Protein AF-A0A0B4DPW5-F1 (afdb_monomer_lite)

Radius of gyration: 30.22 Å; chains: 1; bounding box: 61×26×87 Å

InterPro domains:
  IPR029032 AhpD-like [G3DSA:1.20.1290.10] (1-66)
  IPR029032 AhpD-like [SSF69118] (3-55)

Secondary structure (DSSP, 8-state):
---TT---HHHHHHHHHHHHHHHHTT-HHHHHHHHHHHHHTT--HHHHHHHHT-SSHHHHHHHHSTTHHHHHHHHHHHHHHHSPPSPSS--SSB-HHHHHHHHT--HHHHHHHHHTTSSEEEEE--TTS--EEEEE--

Organism: Pseudarthrobacter phenanthrenivorans (NCBI:txid361575)

Foldseek 3Di:
DPDPDPDQQLRVLLVVLLVVCVVCPPVLVSSQVSVVSNVVSPDQLQSSCVSNVHPGSVRSCCRRNPCVVVVVVVVVVVVVVVPPDDPPDDPPAAQLPVVCVVVVHDSVVSVVCVVVVVWDWDWDQDPVRDIGIGTDDD

Structure (mmCIF, N/CA/C/O backbone):
data_AF-A0A0B4DPW5-F1
#
_entry.id   AF-A0A0B4DPW5-F1
#
loop_
_atom_site.group_PDB
_atom_site.id
_atom_site.type_symbol
_atom_site.label_atom_id
_atom_site.label_alt_id
_atom_site.label_comp_id
_atom_site.label_asym_id
_atom_site.label_entity_id
_atom_site.label_seq_id
_atom_site.pdbx_PDB_ins_code
_atom_site.Cartn_x
_atom_site.Cartn_y
_atom_site.Cartn_z
_atom_site.occupancy
_atom_site.B_iso_or_equiv
_atom_site.auth_seq_id
_atom_site.auth_comp_id
_atom_site.auth_asym_id
_atom_site.auth_atom_id
_atom_site.pdbx_PDB_model_num
ATOM 1 N N . MET A 1 1 ? 31.797 1.709 -43.028 1.00 41.97 1 MET A N 1
ATOM 2 C CA . MET A 1 1 ? 30.657 0.782 -42.889 1.00 41.97 1 MET A CA 1
ATOM 3 C C . MET A 1 1 ? 30.100 0.984 -41.497 1.00 41.97 1 MET A C 1
ATOM 5 O O . MET A 1 1 ? 30.652 0.447 -40.549 1.00 41.97 1 MET A O 1
ATOM 9 N N . GLU A 1 2 ? 29.102 1.850 -41.363 1.00 48.00 2 GLU A N 1
ATOM 10 C CA . GLU A 1 2 ? 28.310 1.937 -40.134 1.00 48.00 2 GLU A CA 1
ATOM 11 C C . GLU A 1 2 ? 27.368 0.728 -40.137 1.00 48.00 2 GLU A C 1
ATOM 13 O O . GLU A 1 2 ? 26.656 0.528 -41.119 1.00 48.00 2 GLU A O 1
ATOM 18 N N . SER A 1 3 ? 27.429 -0.133 -39.117 1.00 50.91 3 SER A N 1
ATOM 19 C CA . SER A 1 3 ? 26.491 -1.258 -38.992 1.00 50.91 3 SER A CA 1
ATOM 20 C C . SER A 1 3 ? 25.072 -0.706 -38.820 1.00 50.91 3 SER A C 1
ATOM 22 O O . SER A 1 3 ? 24.822 -0.059 -37.803 1.00 50.91 3 SER A O 1
ATOM 24 N N . PRO A 1 4 ? 24.137 -0.968 -39.749 1.00 51.16 4 PRO A N 1
ATOM 25 C CA . PRO A 1 4 ? 22.814 -0.341 -39.742 1.00 51.16 4 PRO A CA 1
ATOM 26 C C . PRO A 1 4 ? 21.823 -0.926 -38.715 1.00 51.16 4 PRO A C 1
ATOM 28 O O . PRO A 1 4 ? 20.683 -0.483 -38.678 1.00 51.16 4 PRO A O 1
ATOM 31 N N . ASP A 1 5 ? 22.231 -1.874 -37.862 1.00 56.38 5 ASP A N 1
ATOM 32 C CA . ASP A 1 5 ? 21.295 -2.715 -37.088 1.00 56.38 5 ASP A CA 1
ATOM 33 C C . ASP A 1 5 ? 21.508 -2.737 -35.563 1.00 56.38 5 ASP A C 1
ATOM 35 O O . ASP A 1 5 ? 20.916 -3.549 -34.845 1.00 56.38 5 ASP A O 1
ATOM 39 N N . ALA A 1 6 ? 22.340 -1.854 -35.011 1.00 70.25 6 ALA A N 1
ATOM 40 C CA . ALA A 1 6 ? 22.456 -1.761 -33.559 1.00 70.25 6 ALA A CA 1
ATOM 41 C C . ALA A 1 6 ? 21.288 -0.937 -32.997 1.00 70.25 6 ALA A C 1
ATOM 43 O O . ALA A 1 6 ? 21.386 0.282 -32.878 1.00 70.25 6 ALA A O 1
ATOM 44 N N . LEU A 1 7 ? 20.179 -1.607 -32.655 1.00 78.19 7 LEU A N 1
ATOM 45 C CA . LEU A 1 7 ? 19.124 -1.010 -31.829 1.00 78.19 7 LEU A CA 1
ATOM 46 C C . LEU A 1 7 ? 19.754 -0.327 -30.613 1.00 78.19 7 LEU A C 1
ATOM 48 O O . LEU A 1 7 ? 20.635 -0.904 -29.964 1.00 78.19 7 LEU A O 1
ATOM 52 N N . ASP A 1 8 ? 19.285 0.876 -30.294 1.00 89.38 8 ASP A N 1
ATOM 53 C CA . ASP A 1 8 ? 19.752 1.570 -29.106 1.00 89.38 8 ASP A CA 1
ATOM 54 C C . ASP A 1 8 ? 19.419 0.747 -27.839 1.00 89.38 8 ASP A C 1
ATOM 56 O O . ASP A 1 8 ? 18.448 -0.028 -27.825 1.00 89.38 8 ASP A O 1
ATOM 60 N N . PRO A 1 9 ? 20.223 0.876 -26.767 1.00 88.12 9 PRO A N 1
ATOM 61 C CA . PRO A 1 9 ? 20.070 0.054 -25.567 1.00 88.12 9 PRO A CA 1
ATOM 62 C C . PRO A 1 9 ? 18.671 0.115 -24.941 1.00 88.12 9 PRO A C 1
ATOM 64 O O . PRO A 1 9 ? 18.190 -0.895 -24.424 1.00 88.12 9 PRO A O 1
ATOM 67 N N . LEU A 1 10 ? 18.000 1.268 -25.020 1.00 90.25 10 LEU A N 1
ATOM 68 C CA . LEU A 1 10 ? 16.655 1.458 -24.486 1.00 90.25 10 LEU A CA 1
ATOM 69 C C . LEU A 1 10 ? 15.624 0.676 -25.301 1.00 90.25 10 LEU A C 1
ATOM 71 O O . LEU A 1 10 ? 14.827 -0.074 -24.734 1.00 90.25 10 LEU A O 1
ATOM 75 N N . THR A 1 11 ? 15.657 0.811 -26.625 1.00 90.56 11 THR A N 1
ATOM 76 C CA . THR A 1 11 ? 14.751 0.078 -27.515 1.00 90.56 11 THR A CA 1
ATOM 77 C C . THR A 1 11 ? 14.922 -1.429 -27.357 1.00 90.56 11 THR A C 1
ATOM 79 O O . THR A 1 11 ? 13.927 -2.149 -27.239 1.00 90.56 11 THR A O 1
ATOM 82 N N . ARG A 1 12 ? 16.166 -1.920 -27.262 1.00 92.50 12 ARG A N 1
ATOM 83 C CA . ARG A 1 12 ? 16.430 -3.341 -26.988 1.00 92.50 12 ARG A CA 1
ATOM 84 C C . ARG A 1 12 ? 15.809 -3.783 -25.660 1.00 92.50 12 ARG A C 1
ATOM 86 O O . ARG A 1 12 ? 15.085 -4.776 -25.639 1.00 92.50 12 ARG A O 1
ATOM 93 N N . ALA A 1 13 ? 16.039 -3.040 -24.579 1.00 91.62 13 ALA A N 1
ATOM 94 C CA . ALA A 1 13 ? 15.530 -3.399 -23.257 1.00 91.62 13 ALA A CA 1
ATOM 95 C C . ALA A 1 13 ? 13.989 -3.393 -23.187 1.00 91.62 13 ALA A C 1
ATOM 97 O O . ALA A 1 13 ? 13.393 -4.265 -22.557 1.00 91.62 13 ALA A O 1
ATOM 98 N N . LEU A 1 14 ? 13.322 -2.460 -23.878 1.00 92.88 14 LEU A N 1
ATOM 99 C CA . LEU A 1 14 ? 11.856 -2.424 -23.958 1.00 92.88 14 LEU A CA 1
ATOM 100 C C . LEU A 1 14 ? 11.279 -3.590 -24.773 1.00 92.88 14 LEU A C 1
ATOM 102 O O . LEU A 1 14 ? 10.239 -4.134 -24.399 1.00 92.88 14 LEU A O 1
ATOM 106 N N . ILE A 1 15 ? 11.944 -3.999 -25.859 1.00 93.25 15 ILE A N 1
ATOM 107 C CA . ILE A 1 15 ? 11.551 -5.187 -26.635 1.00 93.25 15 ILE A CA 1
ATOM 108 C C . ILE A 1 15 ? 11.698 -6.444 -25.780 1.00 93.25 15 ILE A C 1
ATOM 110 O O . ILE A 1 15 ? 10.785 -7.269 -25.738 1.00 93.25 15 ILE A O 1
ATOM 114 N N . GLU A 1 16 ? 12.815 -6.583 -25.069 1.00 93.06 16 GLU A N 1
ATOM 115 C CA . GLU A 1 16 ? 13.027 -7.710 -24.164 1.00 93.06 16 GLU A CA 1
ATOM 116 C C . GLU A 1 16 ? 11.952 -7.751 -23.077 1.00 93.06 16 GLU A C 1
ATOM 118 O O . GLU A 1 16 ? 11.299 -8.783 -22.911 1.00 93.06 16 GLU A O 1
ATOM 123 N N . LEU A 1 17 ? 11.683 -6.624 -22.409 1.00 92.88 17 LEU A N 1
ATOM 124 C CA . LEU A 1 17 ? 10.606 -6.525 -21.427 1.00 92.88 17 LEU A CA 1
ATOM 125 C C . LEU A 1 17 ? 9.255 -6.923 -22.034 1.00 92.88 17 LEU A C 1
ATOM 127 O O . LEU A 1 17 ? 8.518 -7.691 -21.420 1.00 92.88 17 LEU A O 1
ATOM 131 N N . ARG A 1 18 ? 8.945 -6.479 -23.258 1.00 93.06 18 ARG A N 1
ATOM 132 C CA . ARG A 1 18 ? 7.697 -6.834 -23.947 1.00 93.06 18 ARG A CA 1
ATOM 133 C C . ARG A 1 18 ? 7.574 -8.334 -24.173 1.00 93.06 18 ARG A C 1
ATOM 135 O O . ARG A 1 18 ? 6.528 -8.907 -23.879 1.00 93.06 18 ARG A O 1
ATOM 142 N N . VAL A 1 19 ? 8.618 -8.970 -24.697 1.00 93.25 19 VAL A N 1
ATOM 143 C CA . VAL A 1 19 ? 8.626 -10.419 -24.944 1.00 93.25 19 VAL A CA 1
ATOM 144 C C . VAL A 1 19 ? 8.431 -11.174 -23.631 1.00 93.25 19 VAL A C 1
ATOM 146 O O . VAL A 1 19 ? 7.643 -12.116 -23.564 1.00 93.25 19 VAL A O 1
ATOM 149 N N . ARG A 1 20 ? 9.101 -10.738 -22.561 1.00 92.38 20 ARG A N 1
ATOM 150 C CA . ARG A 1 20 ? 8.980 -11.370 -21.244 1.00 92.38 20 ARG A CA 1
ATOM 151 C C . ARG A 1 20 ? 7.617 -11.144 -20.603 1.00 92.38 20 ARG A C 1
ATOM 153 O O . ARG A 1 20 ? 7.087 -12.096 -20.044 1.00 92.38 20 ARG A O 1
ATOM 160 N N . ALA A 1 21 ? 7.023 -9.962 -20.745 1.00 88.94 21 ALA A N 1
ATOM 161 C CA . ALA A 1 21 ? 5.665 -9.678 -20.284 1.00 88.94 21 ALA A CA 1
ATOM 162 C C . ALA A 1 21 ? 4.634 -10.602 -20.952 1.00 88.94 21 ALA A C 1
ATOM 164 O O . ALA A 1 21 ? 3.714 -11.075 -20.294 1.00 88.94 21 ALA A O 1
ATOM 165 N N . VAL A 1 22 ? 4.827 -10.945 -22.231 1.00 89.38 22 VAL A N 1
ATOM 166 C CA . VAL A 1 22 ? 3.974 -11.925 -22.929 1.00 89.38 22 VAL A CA 1
ATOM 167 C C . VAL A 1 22 ? 4.174 -13.348 -22.392 1.00 89.38 22 VAL A C 1
ATOM 169 O O . VAL A 1 22 ? 3.202 -14.083 -22.248 1.00 89.38 22 VAL A O 1
ATOM 172 N N . ILE A 1 23 ? 5.413 -13.746 -22.086 1.00 89.12 23 ILE A N 1
ATOM 173 C CA . ILE A 1 23 ? 5.732 -15.104 -21.608 1.00 89.12 23 ILE A CA 1
ATOM 174 C C . ILE A 1 23 ? 5.290 -15.317 -20.153 1.00 89.12 23 ILE A C 1
ATOM 176 O O . ILE A 1 23 ? 4.734 -16.361 -19.823 1.00 89.12 23 ILE A O 1
ATOM 180 N N . PHE A 1 24 ? 5.574 -14.353 -19.278 1.00 85.81 24 PHE A N 1
ATOM 181 C CA . PHE A 1 24 ? 5.391 -14.481 -17.831 1.00 85.81 24 PHE A CA 1
ATOM 182 C C . PHE A 1 24 ? 4.080 -13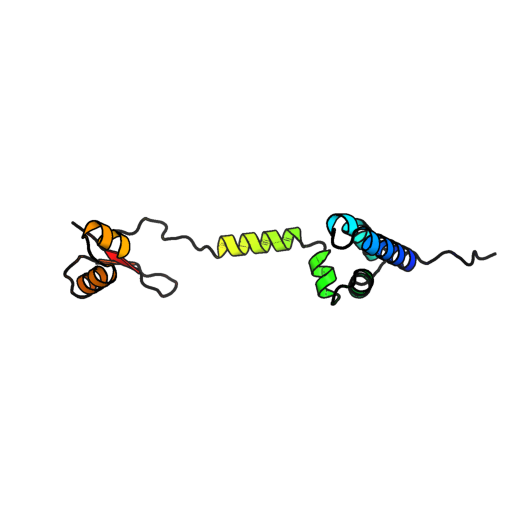.865 -17.323 1.00 85.81 24 PHE A C 1
ATOM 184 O O . PHE A 1 24 ? 3.698 -14.116 -16.178 1.00 85.81 24 PHE A O 1
ATOM 191 N N . GLY A 1 25 ? 3.377 -13.084 -18.149 1.00 81.31 25 GLY A N 1
ATOM 192 C CA . GLY A 1 25 ? 2.124 -12.429 -17.775 1.00 81.31 25 GLY A CA 1
ATOM 193 C C . GLY A 1 25 ? 2.279 -11.603 -16.497 1.00 81.31 25 GLY A C 1
ATOM 194 O O . GLY A 1 25 ? 3.162 -10.758 -16.393 1.00 81.31 25 GLY A O 1
ATOM 195 N N . ASP A 1 26 ? 1.460 -11.899 -15.487 1.00 77.56 26 ASP A N 1
ATOM 196 C CA . ASP A 1 26 ? 1.425 -11.158 -14.219 1.00 77.56 26 ASP A CA 1
ATOM 197 C C . ASP A 1 26 ? 2.478 -11.608 -13.185 1.00 77.56 26 ASP A C 1
ATOM 199 O O . ASP A 1 26 ? 2.441 -11.172 -12.025 1.00 77.56 26 ASP A O 1
ATOM 203 N N . ALA A 1 27 ? 3.422 -12.485 -13.552 1.00 84.12 27 ALA A N 1
ATOM 204 C CA . ALA A 1 27 ? 4.464 -12.976 -12.649 1.00 84.12 27 ALA A CA 1
ATOM 205 C C . ALA A 1 27 ? 5.552 -11.912 -12.394 1.00 84.12 27 ALA A C 1
ATOM 207 O O . ALA A 1 27 ? 6.684 -11.979 -12.872 1.00 84.12 27 ALA A O 1
ATOM 208 N N . LYS A 1 28 ? 5.201 -10.920 -11.572 1.00 78.62 28 LYS A N 1
ATOM 209 C CA . LYS A 1 28 ? 5.982 -9.702 -11.282 1.00 78.62 28 LYS A CA 1
ATOM 210 C C . LYS A 1 28 ? 7.436 -9.950 -10.892 1.00 78.62 28 LYS A C 1
ATOM 212 O O . LYS A 1 28 ? 8.307 -9.183 -11.283 1.00 78.62 28 LYS A O 1
ATOM 217 N N . GLU A 1 29 ? 7.704 -10.997 -10.117 1.00 83.38 29 GLU A N 1
ATOM 218 C CA . GLU A 1 29 ? 9.065 -11.323 -9.670 1.00 83.38 29 GLU A CA 1
ATOM 219 C C . GLU A 1 29 ? 9.971 -11.747 -10.832 1.00 83.38 29 GLU A C 1
ATOM 221 O O . GLU A 1 29 ? 11.164 -11.463 -10.814 1.00 83.38 29 GLU A O 1
ATOM 226 N N . GLN A 1 30 ? 9.397 -12.361 -11.869 1.00 87.25 30 GLN A N 1
ATOM 227 C CA . GLN A 1 30 ? 10.117 -12.800 -13.066 1.00 87.25 30 GLN A CA 1
ATOM 228 C C . GLN A 1 30 ? 10.333 -11.644 -14.053 1.00 87.25 30 GLN A C 1
ATOM 230 O O . GLN A 1 30 ? 11.295 -11.668 -14.819 1.00 87.25 30 GLN A O 1
ATOM 235 N N . LEU A 1 31 ? 9.472 -10.619 -14.014 1.00 90.31 31 LEU A N 1
ATOM 236 C CA . LEU A 1 31 ? 9.587 -9.412 -14.840 1.00 90.31 31 LEU A CA 1
ATOM 237 C C . LEU A 1 31 ? 10.529 -8.358 -14.257 1.00 90.31 31 LEU A C 1
ATOM 239 O O . LEU A 1 31 ? 11.131 -7.605 -15.021 1.00 90.31 31 LEU A O 1
ATOM 243 N N . GLN A 1 32 ? 10.705 -8.325 -12.932 1.00 89.81 32 GLN A N 1
ATOM 244 C CA . GLN A 1 32 ? 11.491 -7.294 -12.250 1.00 89.81 32 GLN A CA 1
ATOM 245 C C . GLN A 1 32 ? 12.896 -7.069 -12.848 1.00 89.81 32 GLN A C 1
ATOM 247 O O . GLN A 1 32 ? 13.217 -5.909 -13.095 1.00 89.81 32 GLN A O 1
ATOM 252 N N . PRO A 1 33 ? 13.702 -8.102 -13.178 1.00 90.75 33 PRO A N 1
ATOM 253 C CA . PRO A 1 33 ? 15.031 -7.881 -13.758 1.00 90.75 33 PRO A CA 1
ATOM 254 C C . PRO A 1 33 ? 15.000 -7.146 -15.107 1.00 90.75 33 PRO A C 1
ATOM 256 O O . PRO A 1 33 ? 15.906 -6.380 -15.419 1.00 90.75 33 PRO A O 1
ATOM 259 N N . TYR A 1 34 ? 13.951 -7.359 -15.906 1.00 92.88 34 TYR A N 1
ATOM 260 C CA . TYR A 1 34 ? 13.789 -6.726 -17.218 1.00 92.88 34 TYR A CA 1
ATOM 261 C C . TYR A 1 34 ? 13.246 -5.303 -17.097 1.00 92.88 34 TYR A C 1
ATOM 263 O O . TYR A 1 34 ? 13.621 -4.429 -17.877 1.00 92.88 34 TYR A O 1
ATOM 271 N N . VAL A 1 35 ? 12.400 -5.053 -16.094 1.00 92.12 35 VAL A N 1
ATOM 272 C CA . VAL A 1 35 ? 11.984 -3.692 -15.742 1.00 92.12 35 VAL A CA 1
ATOM 273 C C . VAL A 1 35 ? 13.189 -2.888 -15.262 1.00 92.12 35 VAL A C 1
ATOM 275 O O . VAL A 1 35 ? 13.374 -1.765 -15.723 1.00 92.12 35 VAL A O 1
ATOM 278 N N . ASP A 1 36 ? 14.033 -3.463 -14.403 1.00 90.19 36 ASP A N 1
ATOM 279 C CA . ASP A 1 36 ? 15.256 -2.818 -13.918 1.00 90.19 36 ASP A CA 1
ATOM 280 C C . ASP A 1 36 ? 16.215 -2.521 -15.085 1.00 90.19 36 ASP A C 1
ATOM 282 O O . ASP A 1 36 ? 16.629 -1.376 -15.252 1.00 90.19 36 ASP A O 1
ATOM 286 N N . ALA A 1 37 ? 16.453 -3.488 -15.980 1.00 90.31 37 ALA A N 1
ATOM 287 C CA . ALA A 1 37 ? 17.276 -3.285 -17.176 1.00 90.31 37 ALA A CA 1
ATOM 288 C C . ALA A 1 37 ? 16.732 -2.180 -18.104 1.00 90.31 37 ALA A C 1
ATOM 290 O O . ALA A 1 37 ? 17.492 -1.344 -18.595 1.00 90.31 37 ALA A O 1
ATOM 291 N N . ALA A 1 38 ? 15.413 -2.125 -18.320 1.00 92.00 38 ALA A N 1
ATOM 292 C CA . ALA A 1 38 ? 14.791 -1.053 -19.096 1.00 92.00 38 ALA A CA 1
ATOM 293 C C . ALA A 1 38 ? 14.934 0.309 -18.400 1.00 92.00 38 ALA A C 1
ATOM 295 O O . ALA A 1 38 ? 15.212 1.315 -19.055 1.00 92.00 38 ALA A O 1
ATOM 296 N N . ARG A 1 39 ? 14.775 0.358 -17.072 1.00 92.31 39 ARG A N 1
ATOM 297 C CA . ARG A 1 39 ? 14.933 1.577 -16.267 1.00 92.31 39 ARG A CA 1
ATOM 298 C C . ARG A 1 39 ? 16.372 2.092 -16.282 1.00 92.31 39 ARG A C 1
ATOM 300 O O . ARG A 1 39 ? 16.550 3.301 -16.432 1.00 92.31 39 ARG A O 1
ATOM 307 N N . ASP A 1 40 ? 17.358 1.206 -16.198 1.00 88.94 40 ASP A N 1
ATOM 308 C CA . ASP A 1 40 ? 18.785 1.540 -16.280 1.00 88.94 40 ASP A CA 1
ATOM 309 C C . ASP A 1 40 ? 19.175 2.033 -17.681 1.00 88.94 40 ASP A C 1
ATOM 311 O O . ASP A 1 40 ? 19.979 2.955 -17.815 1.00 88.94 40 ASP A O 1
ATOM 315 N N . ALA A 1 41 ? 18.530 1.507 -18.727 1.00 88.31 41 ALA A N 1
ATOM 316 C CA . ALA A 1 41 ? 18.653 2.012 -20.095 1.00 88.31 41 ALA A CA 1
ATOM 317 C C . ALA A 1 41 ? 17.918 3.352 -20.334 1.00 88.31 41 ALA A C 1
ATOM 319 O O . ALA A 1 41 ? 17.980 3.904 -21.430 1.00 88.31 41 ALA A O 1
ATOM 320 N N . GLY A 1 42 ? 17.226 3.894 -19.324 1.00 89.69 42 GLY A N 1
ATOM 321 C CA . GLY A 1 42 ? 16.564 5.201 -19.378 1.00 89.69 42 GLY A CA 1
ATOM 322 C C . GLY A 1 42 ? 15.060 5.165 -19.662 1.00 89.69 42 GLY A C 1
ATOM 323 O O . GLY A 1 42 ? 14.452 6.225 -19.827 1.00 89.69 42 GLY A O 1
ATOM 324 N N . ALA A 1 43 ? 14.422 3.989 -19.688 1.00 91.94 43 ALA A N 1
ATOM 325 C CA . ALA A 1 43 ? 12.987 3.879 -19.942 1.00 91.94 43 ALA A CA 1
ATOM 326 C C . ALA A 1 43 ? 12.199 4.631 -18.881 1.00 91.94 43 ALA A C 1
ATOM 328 O O . ALA A 1 43 ? 12.418 4.437 -17.692 1.00 91.94 43 ALA A O 1
ATOM 329 N N . THR A 1 44 ? 11.224 5.441 -19.271 1.00 94.12 44 THR A N 1
ATOM 330 C CA . THR A 1 44 ? 10.289 6.078 -18.337 1.00 94.12 44 THR A CA 1
ATOM 331 C C . THR A 1 44 ? 9.287 5.066 -17.774 1.00 94.12 44 THR A C 1
ATOM 333 O O . THR A 1 44 ? 8.956 4.068 -18.411 1.00 94.12 44 THR A O 1
ATOM 336 N N . TRP A 1 45 ? 8.712 5.346 -16.601 1.00 93.81 45 TRP A N 1
ATOM 337 C CA . TRP A 1 45 ? 7.626 4.519 -16.049 1.00 93.81 45 TRP A CA 1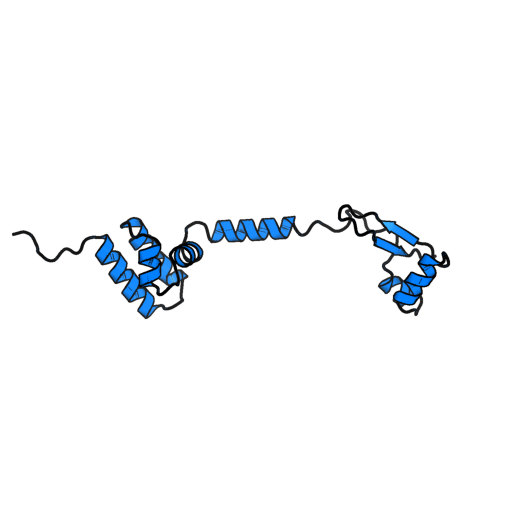
ATOM 338 C C . TRP A 1 45 ? 6.387 4.458 -16.950 1.00 93.81 45 TRP A C 1
ATOM 340 O O . TRP A 1 45 ? 5.622 3.503 -16.869 1.00 93.81 45 TRP A O 1
ATOM 350 N N . LYS A 1 46 ? 6.194 5.461 -17.817 1.00 95.50 46 LYS A N 1
ATOM 351 C CA . LYS A 1 46 ? 5.141 5.452 -18.835 1.00 95.50 46 LYS A CA 1
ATOM 352 C C . LYS A 1 46 ? 5.404 4.374 -19.890 1.00 95.50 46 LYS A C 1
ATOM 354 O O . LYS A 1 46 ? 4.509 3.589 -20.164 1.00 95.50 46 LYS A O 1
ATOM 359 N N . GLN A 1 47 ? 6.630 4.294 -20.408 1.00 95.25 47 GLN A N 1
ATOM 360 C CA . GLN A 1 47 ? 7.018 3.271 -21.388 1.00 95.25 47 GLN A CA 1
ATOM 361 C C . GLN A 1 47 ? 6.935 1.858 -20.799 1.00 95.25 47 GLN A C 1
ATOM 363 O O . GLN A 1 47 ? 6.426 0.955 -21.452 1.00 95.25 47 GLN A O 1
ATOM 368 N N . VAL A 1 48 ? 7.357 1.674 -19.543 1.00 94.06 48 VAL A N 1
ATOM 369 C CA . VAL A 1 48 ? 7.190 0.392 -18.832 1.00 94.06 48 VAL A CA 1
ATOM 370 C C . VAL A 1 48 ? 5.705 0.021 -18.725 1.00 94.06 48 VAL A C 1
ATOM 372 O O . VAL A 1 48 ? 5.330 -1.096 -19.065 1.00 94.06 48 VAL A O 1
ATOM 375 N N . ALA A 1 49 ? 4.843 0.969 -18.332 1.00 94.38 49 ALA A N 1
ATOM 376 C CA . ALA A 1 49 ? 3.402 0.734 -18.245 1.00 94.38 49 ALA A CA 1
ATOM 377 C C . ALA A 1 49 ? 2.785 0.331 -19.593 1.00 94.38 49 ALA A C 1
ATOM 379 O O . ALA A 1 49 ? 1.986 -0.597 -19.643 1.00 94.38 49 ALA A O 1
ATOM 380 N N . GLU A 1 50 ? 3.165 1.001 -20.682 1.00 94.00 50 GLU A N 1
ATOM 381 C CA . GLU A 1 50 ? 2.681 0.691 -22.034 1.00 94.00 50 GLU A CA 1
ATOM 382 C C . GLU A 1 50 ? 3.103 -0.711 -22.494 1.00 94.00 50 GLU A C 1
ATOM 384 O O . GLU A 1 50 ? 2.311 -1.428 -23.109 1.00 94.00 50 GLU A O 1
ATOM 389 N N . VAL A 1 51 ? 4.332 -1.123 -22.175 1.00 92.62 51 VAL A N 1
ATOM 390 C CA . VAL A 1 51 ? 4.852 -2.451 -22.524 1.00 92.62 51 VAL A CA 1
ATOM 391 C C . VAL A 1 51 ? 4.140 -3.563 -21.753 1.00 92.62 51 VAL A C 1
ATOM 393 O O . VAL A 1 51 ? 3.796 -4.588 -22.344 1.00 92.62 51 VAL A O 1
ATOM 396 N N . GLU A 1 52 ? 3.888 -3.350 -20.463 1.00 90.31 52 GLU A N 1
ATOM 397 C CA . GLU A 1 52 ? 3.235 -4.322 -19.578 1.00 90.31 52 GLU A CA 1
ATOM 398 C C . GLU A 1 52 ? 1.698 -4.264 -19.623 1.00 90.31 52 GLU A C 1
ATOM 400 O O . GLU A 1 52 ? 1.030 -5.065 -18.977 1.00 90.31 52 GLU A O 1
ATOM 405 N N . GLY A 1 53 ? 1.107 -3.324 -20.368 1.00 89.38 53 GLY A N 1
ATOM 406 C CA . GLY A 1 53 ? -0.350 -3.157 -20.429 1.00 89.38 53 GLY A CA 1
ATOM 407 C C . GLY A 1 53 ? -0.966 -2.587 -19.145 1.00 89.38 53 GLY A C 1
ATOM 408 O O . GLY A 1 53 ? -2.142 -2.808 -18.859 1.00 89.38 53 GLY A O 1
ATOM 409 N N . LEU A 1 54 ? -0.189 -1.844 -18.356 1.00 90.06 54 LEU A N 1
ATOM 410 C CA . LEU A 1 54 ? -0.656 -1.183 -17.141 1.00 90.06 54 LEU A CA 1
ATOM 411 C C . LEU A 1 54 ? -1.314 0.163 -17.460 1.00 90.06 54 LEU A C 1
ATOM 413 O O . LEU A 1 54 ? -0.896 0.901 -18.347 1.00 90.06 54 LEU A O 1
ATOM 417 N N . ALA A 1 55 ? -2.315 0.531 -16.657 1.00 90.12 55 ALA A N 1
ATOM 418 C CA . ALA A 1 55 ? -3.149 1.705 -16.918 1.00 90.12 55 ALA A CA 1
ATOM 419 C C . ALA A 1 55 ? -2.388 3.046 -16.978 1.00 90.12 55 ALA A C 1
ATOM 421 O O . ALA A 1 55 ? -2.837 3.973 -17.646 1.00 90.12 55 ALA A O 1
ATOM 422 N N . ASN A 1 56 ? -1.288 3.200 -16.233 1.00 93.81 56 ASN A N 1
ATOM 423 C CA . ASN A 1 56 ? -0.493 4.430 -16.211 1.00 93.81 56 ASN A CA 1
ATOM 424 C C . ASN A 1 56 ? 0.883 4.219 -15.550 1.00 93.81 56 ASN A C 1
ATOM 426 O O . ASN A 1 56 ? 1.148 3.198 -14.913 1.00 93.81 56 ASN A O 1
ATOM 430 N N . ALA A 1 57 ? 1.740 5.241 -15.643 1.00 91.75 57 ALA A N 1
ATOM 431 C CA . ALA A 1 57 ? 3.074 5.254 -15.040 1.00 91.75 57 ALA A CA 1
ATOM 4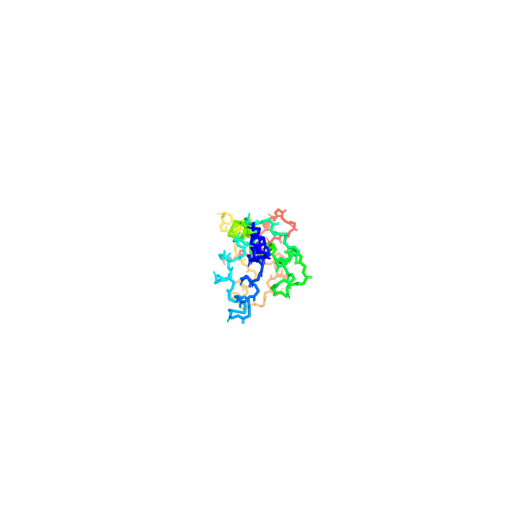32 C C . ALA A 1 57 ? 3.072 5.048 -13.510 1.00 91.75 57 ALA A C 1
ATOM 434 O O . ALA A 1 57 ? 3.994 4.438 -12.970 1.00 91.75 57 ALA A O 1
ATOM 435 N N . SER A 1 58 ? 2.039 5.525 -12.802 1.00 89.69 58 SER A N 1
ATOM 436 C CA . SER A 1 58 ? 1.911 5.330 -11.349 1.00 89.69 58 SER A CA 1
ATOM 437 C C . SER A 1 58 ? 1.677 3.857 -11.007 1.00 89.69 58 SER A C 1
ATOM 439 O O . SER A 1 58 ? 2.289 3.336 -10.075 1.00 89.69 58 SER A O 1
ATOM 441 N N . SER A 1 59 ? 0.866 3.153 -11.801 1.00 90.12 59 SER A N 1
ATOM 442 C CA . SER A 1 59 ? 0.650 1.710 -11.676 1.00 90.12 59 SER A CA 1
ATOM 443 C C . SER A 1 59 ? 1.945 0.919 -11.879 1.00 90.12 59 SER A C 1
ATOM 445 O O . SER A 1 59 ? 2.245 0.049 -11.060 1.00 90.12 59 SER A O 1
ATOM 447 N N . ALA A 1 60 ? 2.752 1.260 -12.890 1.00 91.31 60 ALA A N 1
ATOM 448 C CA . ALA A 1 60 ? 4.060 0.633 -13.116 1.00 91.31 60 ALA A CA 1
ATOM 449 C C . ALA A 1 60 ? 5.027 0.889 -11.949 1.00 91.31 60 ALA A C 1
ATOM 451 O O . ALA A 1 60 ? 5.554 -0.052 -11.356 1.00 91.31 60 ALA A O 1
ATOM 452 N N . HIS A 1 61 ? 5.176 2.146 -11.521 1.00 89.50 61 HIS A N 1
ATOM 453 C CA . HIS A 1 61 ? 6.036 2.498 -10.387 1.00 89.50 61 HIS A CA 1
ATOM 454 C C . HIS A 1 61 ? 5.568 1.863 -9.065 1.00 89.50 61 HIS A C 1
ATOM 456 O O . HIS A 1 61 ? 6.374 1.412 -8.257 1.00 89.50 61 HIS A O 1
ATOM 462 N N . SER A 1 62 ? 4.259 1.786 -8.820 1.00 86.25 62 SER A N 1
ATOM 463 C CA . SER A 1 62 ? 3.704 1.124 -7.634 1.00 86.25 62 SER A CA 1
ATOM 464 C C . SER A 1 62 ? 3.977 -0.384 -7.621 1.00 86.25 62 SER A C 1
ATOM 466 O O . SER A 1 62 ? 4.082 -0.982 -6.542 1.00 86.25 62 SER A O 1
ATOM 468 N N . THR A 1 63 ? 4.068 -0.986 -8.808 1.00 86.62 63 THR A N 1
ATOM 469 C CA . THR A 1 63 ? 4.255 -2.426 -8.997 1.00 86.62 63 THR A CA 1
ATOM 470 C C . THR A 1 63 ? 5.726 -2.824 -8.904 1.00 86.62 63 THR A C 1
ATOM 472 O O . THR A 1 63 ? 6.027 -3.765 -8.166 1.00 86.62 63 THR A O 1
ATOM 475 N N . HIS A 1 64 ? 6.610 -2.071 -9.568 1.00 87.56 64 HIS A N 1
ATOM 476 C CA . HIS A 1 64 ? 8.025 -2.408 -9.781 1.00 87.56 64 HIS A CA 1
ATOM 477 C C . HIS A 1 64 ? 9.024 -1.431 -9.149 1.00 87.56 64 HIS A C 1
ATOM 479 O O . HIS A 1 64 ? 10.228 -1.664 -9.187 1.00 87.56 64 HIS A O 1
ATOM 485 N N . GLY A 1 65 ? 8.563 -0.321 -8.573 1.00 82.56 65 GLY A N 1
ATOM 486 C CA . GLY A 1 65 ? 9.445 0.699 -8.017 1.00 82.56 65 GLY A CA 1
ATOM 487 C C . GLY A 1 65 ? 10.251 0.203 -6.803 1.00 82.56 65 GLY A C 1
ATOM 488 O O . GLY A 1 65 ? 9.748 -0.600 -6.005 1.00 82.56 65 GLY A O 1
ATOM 489 N N . PRO A 1 66 ? 11.460 0.758 -6.580 1.00 67.06 66 PRO A N 1
ATOM 490 C CA . PRO A 1 66 ? 12.440 0.290 -5.586 1.00 67.06 66 PRO A CA 1
ATOM 491 C C . PRO A 1 66 ? 11.971 0.365 -4.121 1.00 67.06 66 PRO A C 1
ATOM 493 O O . PRO A 1 66 ? 12.650 -0.103 -3.214 1.00 67.06 66 PRO A O 1
ATOM 496 N N . LYS A 1 67 ? 10.779 0.910 -3.861 1.00 62.88 67 LYS A N 1
ATOM 497 C CA . LYS A 1 67 ? 10.230 1.116 -2.517 1.00 62.88 67 LYS A CA 1
ATOM 498 C C . LYS A 1 67 ? 9.052 0.217 -2.175 1.00 62.88 67 LYS A C 1
ATOM 500 O O . LYS A 1 67 ? 8.382 0.475 -1.183 1.00 62.88 67 LYS A O 1
ATOM 505 N N . LYS A 1 68 ? 8.749 -0.842 -2.934 1.00 61.75 68 LYS A N 1
ATOM 506 C CA . LYS A 1 68 ? 7.606 -1.713 -2.595 1.00 61.75 68 LYS A CA 1
ATOM 507 C C . LYS A 1 68 ? 7.759 -2.367 -1.215 1.00 61.75 68 LYS A C 1
ATOM 509 O O . LYS A 1 68 ? 6.821 -2.318 -0.422 1.00 61.75 68 LYS A O 1
ATOM 514 N N . LYS A 1 69 ? 8.936 -2.931 -0.908 1.00 62.72 69 LYS A N 1
ATOM 515 C CA . LYS A 1 69 ? 9.218 -3.541 0.407 1.00 62.72 69 LYS A CA 1
ATOM 516 C C . LYS A 1 69 ? 9.193 -2.500 1.528 1.00 62.72 69 LYS A C 1
ATOM 518 O O . LYS A 1 69 ? 8.520 -2.705 2.529 1.00 62.72 69 LYS A O 1
ATOM 523 N N . GLU A 1 70 ? 9.838 -1.357 1.313 1.00 64.94 70 GLU A N 1
ATOM 524 C CA . GLU A 1 70 ? 9.893 -0.257 2.281 1.00 64.94 70 GLU A CA 1
ATOM 525 C C . GLU A 1 70 ? 8.508 0.371 2.532 1.00 64.94 70 GLU A C 1
ATOM 527 O O . GLU A 1 70 ? 8.127 0.604 3.674 1.00 64.94 70 GLU A O 1
ATOM 532 N N . ARG A 1 71 ? 7.696 0.565 1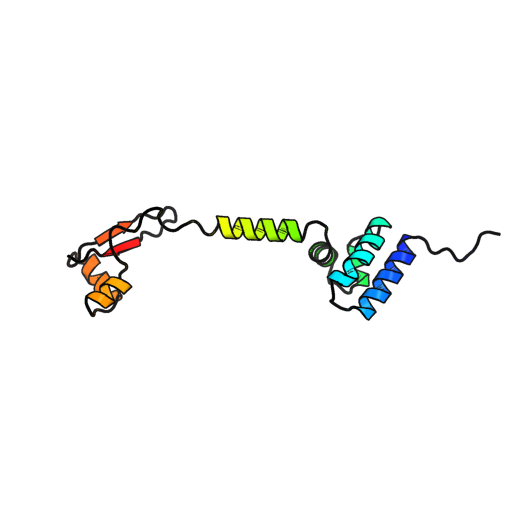.484 1.00 64.25 71 ARG A N 1
ATOM 533 C CA . ARG A 1 71 ? 6.305 1.044 1.567 1.00 64.25 71 ARG A CA 1
ATOM 534 C C . ARG A 1 71 ? 5.415 0.057 2.311 1.00 64.25 71 ARG A C 1
ATOM 536 O O . ARG A 1 71 ? 4.607 0.484 3.131 1.00 64.25 71 ARG A O 1
ATOM 543 N N . ASN A 1 72 ? 5.542 -1.237 2.021 1.00 68.44 72 ASN A N 1
ATOM 544 C CA . ASN A 1 72 ? 4.771 -2.270 2.707 1.00 68.44 72 ASN A CA 1
ATOM 545 C C . ASN A 1 72 ? 5.150 -2.340 4.190 1.00 68.44 72 ASN A C 1
ATOM 547 O O . ASN A 1 72 ? 4.257 -2.421 5.030 1.00 68.44 72 ASN A O 1
ATOM 551 N N . GLU A 1 73 ? 6.438 -2.222 4.520 1.00 71.50 73 GLU A N 1
ATOM 552 C CA . GLU A 1 73 ? 6.889 -2.180 5.912 1.00 71.50 73 GLU A CA 1
ATOM 553 C C . GLU A 1 73 ? 6.439 -0.895 6.616 1.00 71.50 73 GLU A C 1
ATOM 555 O O . GLU A 1 73 ? 5.890 -0.960 7.709 1.00 71.50 73 GLU A O 1
ATOM 560 N N . LEU A 1 74 ? 6.529 0.270 5.970 1.00 73.88 74 LEU A N 1
ATOM 561 C CA . LEU A 1 74 ? 5.979 1.525 6.492 1.00 73.88 74 LEU A CA 1
ATOM 562 C C . LEU A 1 74 ? 4.464 1.449 6.713 1.00 73.88 74 LEU A C 1
ATOM 564 O O . LEU A 1 74 ? 3.967 1.962 7.714 1.00 73.88 74 LEU A O 1
ATOM 568 N N . MET A 1 75 ? 3.711 0.805 5.818 1.00 72.06 75 MET A N 1
ATOM 569 C CA . MET A 1 75 ? 2.278 0.566 6.015 1.00 72.06 75 MET A CA 1
ATOM 570 C C . MET A 1 75 ? 2.015 -0.397 7.174 1.00 72.06 75 MET A C 1
ATOM 572 O O . MET A 1 75 ? 1.120 -0.133 7.977 1.00 72.06 75 MET A O 1
ATOM 576 N N . ARG A 1 76 ? 2.806 -1.468 7.306 1.00 76.69 76 ARG A N 1
ATOM 577 C CA . ARG A 1 76 ? 2.728 -2.412 8.429 1.00 76.69 76 ARG A CA 1
ATOM 578 C C . AR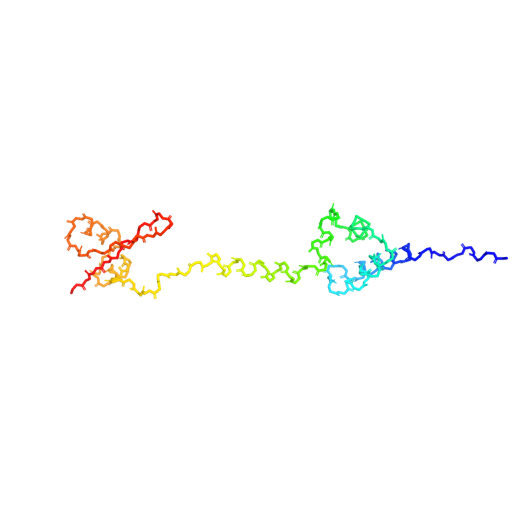G A 1 76 ? 3.015 -1.712 9.756 1.00 76.69 76 ARG A C 1
ATOM 580 O O . ARG A 1 76 ? 2.240 -1.860 10.696 1.00 76.69 76 ARG A O 1
ATOM 587 N N . LEU A 1 77 ? 4.068 -0.899 9.813 1.00 75.69 77 LEU A N 1
ATOM 588 C CA . LEU A 1 77 ? 4.449 -0.096 10.974 1.00 75.69 77 LEU A CA 1
ATOM 589 C C . LEU A 1 77 ? 3.383 0.952 11.307 1.00 75.69 77 LEU A C 1
ATOM 591 O O . LEU A 1 77 ? 3.030 1.106 12.471 1.00 75.69 77 LEU A O 1
ATOM 595 N N . ARG A 1 78 ? 2.797 1.619 10.304 1.00 70.81 78 ARG A N 1
ATOM 596 C CA . ARG A 1 78 ? 1.665 2.539 10.506 1.00 70.81 78 ARG A CA 1
ATOM 597 C C . ARG A 1 78 ? 0.428 1.824 11.040 1.00 70.81 78 ARG A C 1
ATOM 599 O O . ARG A 1 78 ? -0.207 2.350 11.944 1.00 70.81 78 ARG A O 1
ATOM 606 N N . GLN A 1 79 ? 0.090 0.638 10.536 1.00 71.88 79 GLN A N 1
ATOM 607 C CA . GLN A 1 79 ? -1.023 -0.158 11.070 1.00 71.88 79 GLN A CA 1
ATOM 608 C C . GLN A 1 79 ? -0.739 -0.662 12.489 1.00 71.88 79 GLN A C 1
ATOM 610 O O . GLN A 1 79 ? -1.627 -0.624 13.338 1.00 71.88 79 GLN A O 1
ATOM 615 N N . ALA A 1 80 ? 0.491 -1.094 12.770 1.00 66.94 80 ALA A N 1
ATOM 616 C CA . ALA A 1 80 ? 0.918 -1.490 14.108 1.00 66.94 80 ALA A CA 1
ATOM 617 C C . ALA A 1 80 ? 0.864 -0.309 15.092 1.00 66.94 80 ALA A C 1
ATOM 619 O O . ALA A 1 80 ? 0.373 -0.469 16.203 1.00 66.94 80 ALA A O 1
ATOM 620 N N . ALA A 1 81 ? 1.271 0.889 14.666 1.00 63.72 81 ALA A N 1
ATOM 621 C CA . ALA A 1 81 ? 1.168 2.114 15.457 1.00 63.72 81 ALA A CA 1
ATOM 622 C C . ALA A 1 81 ? -0.285 2.612 15.610 1.00 63.72 81 ALA A C 1
ATOM 624 O O . ALA A 1 81 ? -0.646 3.173 16.644 1.00 63.72 81 ALA A O 1
ATOM 625 N N . ALA A 1 82 ? -1.133 2.399 14.596 1.00 63.34 82 ALA A N 1
ATOM 626 C CA . ALA A 1 82 ? -2.556 2.744 14.617 1.00 63.34 82 ALA A CA 1
ATOM 627 C C . ALA A 1 82 ? -3.391 1.786 15.477 1.00 63.34 82 ALA A C 1
ATOM 629 O O . ALA A 1 82 ? -4.434 2.188 15.994 1.00 63.34 82 ALA A O 1
ATOM 630 N N . ARG A 1 83 ? -2.916 0.554 15.711 1.00 60.56 83 ARG A N 1
ATOM 631 C CA . ARG A 1 83 ? -3.384 -0.314 16.802 1.00 60.56 83 ARG A CA 1
ATOM 632 C C . ARG A 1 83 ? -2.902 0.254 18.140 1.00 60.56 83 ARG A C 1
ATOM 634 O O . ARG A 1 83 ? -2.130 -0.372 18.861 1.00 60.56 83 ARG A O 1
ATOM 641 N N . ARG A 1 84 ? -3.344 1.471 18.468 1.00 55.00 84 ARG A N 1
ATOM 642 C CA . ARG A 1 84 ? -3.169 2.054 19.796 1.00 55.00 84 ARG A CA 1
ATOM 643 C C . ARG A 1 84 ? -3.744 1.071 20.806 1.00 55.00 84 ARG A C 1
ATOM 645 O O . ARG A 1 84 ? -4.911 0.689 20.713 1.00 55.00 84 ARG A O 1
ATOM 652 N N . GLY A 1 85 ? -2.857 0.634 21.694 1.00 51.56 85 GLY A N 1
ATOM 653 C CA . GLY A 1 85 ? -3.101 -0.389 22.689 1.00 51.56 85 GLY A CA 1
ATOM 654 C C . GLY A 1 85 ? -4.359 -0.117 23.497 1.00 51.56 85 GLY A C 1
ATOM 655 O O . GLY A 1 85 ? -4.735 1.031 23.751 1.00 51.56 85 GLY A O 1
ATOM 656 N N . GLY A 1 86 ? -4.992 -1.209 23.918 1.00 56.28 86 GLY A N 1
ATOM 657 C CA . GLY A 1 86 ? -5.908 -1.157 25.045 1.00 56.28 86 GLY A CA 1
ATOM 658 C C . GLY A 1 86 ? -5.231 -0.520 26.268 1.00 56.28 86 GLY A C 1
ATOM 659 O O . GLY A 1 86 ? -4.013 -0.311 26.270 1.00 56.28 86 GLY A O 1
ATOM 660 N N . PRO A 1 87 ? -6.012 -0.164 27.296 1.00 55.53 87 PRO A N 1
ATOM 661 C CA . PRO A 1 87 ? -5.459 0.419 28.510 1.00 55.53 87 PRO A CA 1
ATOM 662 C C . PRO A 1 87 ? -4.305 -0.445 29.046 1.00 55.53 87 PRO A C 1
ATOM 664 O O . PRO A 1 87 ? -4.363 -1.672 29.008 1.00 55.53 87 PRO A O 1
ATOM 667 N N . LYS A 1 88 ? -3.226 0.225 29.475 1.00 57.66 88 LYS A N 1
ATOM 668 C CA . LYS A 1 88 ? -1.965 -0.392 29.935 1.00 57.66 88 LYS A CA 1
ATOM 669 C C . LYS A 1 88 ? -2.164 -1.264 31.184 1.00 57.66 88 LYS A C 1
ATOM 671 O O . LYS A 1 88 ? -1.328 -2.108 31.480 1.00 57.66 88 LYS A O 1
ATOM 676 N N . GLU A 1 89 ? -3.287 -1.065 31.865 1.00 64.44 89 GLU A N 1
ATOM 677 C CA . GLU A 1 89 ? -3.764 -1.831 33.007 1.00 64.44 89 GLU A CA 1
ATOM 678 C C . GLU A 1 89 ? -5.152 -2.407 32.690 1.00 64.44 89 GLU A C 1
ATOM 680 O O . GLU A 1 89 ? -5.937 -1.761 31.979 1.00 64.44 89 GLU A O 1
ATOM 685 N N . PRO A 1 90 ? -5.467 -3.617 33.187 1.00 68.00 90 PRO A N 1
ATOM 686 C CA . PRO A 1 90 ? -6.805 -4.170 33.057 1.00 68.00 90 PRO A CA 1
ATOM 687 C C . PRO A 1 90 ? -7.823 -3.217 33.707 1.00 68.00 90 PRO A C 1
ATOM 689 O O . PRO A 1 90 ? -7.542 -2.634 34.756 1.00 68.00 90 PRO A O 1
ATOM 692 N N . PRO A 1 91 ? -8.999 -3.020 33.087 1.00 73.06 91 PRO A N 1
ATOM 693 C CA . PRO A 1 91 ? -10.029 -2.159 33.648 1.00 73.06 91 PRO A CA 1
ATOM 694 C C . PRO A 1 91 ? -10.459 -2.672 35.035 1.00 73.06 91 PRO A C 1
ATOM 696 O O . PRO A 1 91 ? -10.480 -3.885 35.248 1.00 73.06 91 PRO A O 1
ATOM 699 N N . PRO A 1 92 ? -10.860 -1.788 35.968 1.00 78.25 92 PRO A N 1
ATOM 700 C CA . PRO A 1 92 ? -11.236 -2.152 37.338 1.00 78.25 92 PRO A CA 1
ATOM 701 C C . PRO A 1 92 ? -12.613 -2.844 37.424 1.00 78.25 92 PRO A C 1
ATOM 703 O O . PRO A 1 92 ? -13.302 -2.750 38.432 1.00 78.25 92 PRO A O 1
ATOM 706 N N . GLY A 1 93 ? -13.050 -3.500 36.350 1.00 86.25 93 GLY A N 1
ATOM 707 C CA . GLY A 1 93 ? -14.344 -4.151 36.216 1.00 86.25 93 GLY A CA 1
ATOM 708 C C . GLY A 1 93 ? -14.472 -4.837 34.859 1.00 86.25 93 GLY A C 1
ATOM 709 O O . GLY A 1 93 ? -13.561 -4.809 34.031 1.00 86.25 93 GLY A O 1
ATOM 710 N N . ILE A 1 94 ? -15.631 -5.436 34.616 1.00 89.56 94 ILE A N 1
ATOM 711 C CA . ILE A 1 94 ? -15.909 -6.237 33.418 1.00 89.56 94 ILE A CA 1
ATOM 712 C C . ILE A 1 94 ? -16.841 -5.505 32.451 1.00 89.56 94 ILE A C 1
ATOM 714 O O . ILE A 1 94 ? -17.511 -4.532 32.806 1.00 89.56 94 ILE A O 1
ATOM 718 N N . SER A 1 95 ? -16.887 -5.938 31.194 1.00 90.19 95 SER A N 1
ATOM 719 C CA . SER A 1 95 ? -17.800 -5.357 30.204 1.00 90.19 95 SER A CA 1
ATOM 720 C C . SER A 1 95 ? -19.268 -5.694 30.508 1.00 90.19 95 SER A C 1
ATOM 722 O O . SER A 1 95 ? -19.570 -6.684 31.169 1.00 90.19 95 SER A O 1
ATOM 724 N N . ALA A 1 96 ? -20.214 -4.922 29.954 1.00 89.38 96 ALA A N 1
ATOM 725 C CA . ALA A 1 96 ? -21.651 -5.221 30.079 1.00 89.38 96 ALA A CA 1
ATOM 726 C C . ALA A 1 96 ? -22.020 -6.632 29.580 1.00 89.38 96 ALA A C 1
ATOM 728 O O . ALA A 1 96 ? -22.958 -7.243 30.082 1.00 89.38 96 ALA A O 1
ATOM 729 N N . VAL A 1 97 ? -21.291 -7.141 28.578 1.00 91.06 97 VAL A N 1
ATOM 730 C CA . VAL A 1 97 ? -21.510 -8.481 28.014 1.00 91.06 97 VAL A CA 1
ATOM 731 C C . VAL A 1 97 ? -21.062 -9.557 28.997 1.00 91.06 97 VAL A C 1
ATOM 733 O O . VAL A 1 97 ? -21.774 -10.534 29.202 1.00 91.06 97 VAL A O 1
ATOM 736 N N . GLU A 1 98 ? -19.900 -9.380 29.622 1.00 89.06 98 GLU A N 1
ATOM 737 C CA . GLU A 1 98 ? -19.393 -10.307 30.638 1.00 89.06 98 GLU A CA 1
ATOM 738 C C . GLU A 1 98 ? -20.252 -10.270 31.902 1.00 89.06 98 GLU A C 1
ATOM 740 O O . GLU A 1 98 ? -20.657 -11.321 32.389 1.00 89.06 98 GLU A O 1
ATOM 745 N N . ALA A 1 99 ? -20.625 -9.078 32.371 1.00 90.00 99 ALA A N 1
ATOM 746 C CA . ALA A 1 99 ? -21.544 -8.929 33.494 1.00 90.00 99 ALA A CA 1
ATOM 747 C C . ALA A 1 99 ? -22.912 -9.558 33.201 1.00 90.00 99 ALA A C 1
ATOM 749 O O . ALA A 1 99 ? -23.487 -10.208 34.068 1.00 90.00 99 ALA A O 1
ATOM 750 N N . GLY A 1 100 ? -23.411 -9.434 31.968 1.00 91.88 100 GLY A N 1
ATOM 751 C CA . GLY A 1 100 ? -24.645 -10.088 31.538 1.00 91.88 100 GLY A CA 1
ATOM 752 C C . GLY A 1 100 ? -24.565 -11.610 31.616 1.00 91.88 100 GLY A C 1
ATOM 753 O O . GLY A 1 100 ? -25.479 -12.246 32.135 1.00 91.88 100 GLY A O 1
ATOM 754 N N . LYS A 1 101 ? -23.439 -12.199 31.196 1.00 92.56 101 LYS A N 1
ATOM 755 C CA . LYS A 1 101 ? -23.208 -13.647 31.326 1.00 92.56 101 LYS A CA 1
ATOM 756 C C . LYS A 1 101 ? -23.204 -14.105 32.785 1.00 92.56 101 LYS A C 1
ATOM 758 O O . LYS A 1 101 ? -23.775 -15.148 33.073 1.00 92.56 101 LYS A O 1
ATOM 763 N N . ILE A 1 102 ? -22.591 -13.333 33.684 1.00 90.94 102 ILE A N 1
ATOM 764 C CA . ILE A 1 102 ? -22.513 -13.670 35.115 1.00 90.94 102 ILE A CA 1
ATOM 765 C C . ILE A 1 102 ? -23.881 -13.527 35.791 1.00 90.94 102 ILE A C 1
ATOM 767 O O . ILE A 1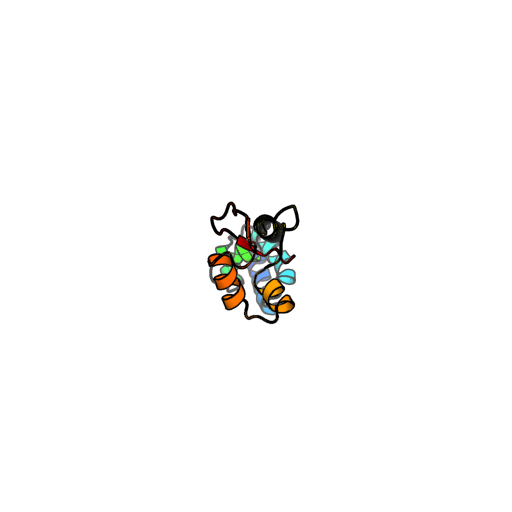 102 ? -24.290 -14.399 36.548 1.00 90.94 102 ILE A O 1
ATOM 771 N N . LEU A 1 103 ? -24.609 -12.450 35.492 1.00 87.94 103 LEU A N 1
ATOM 772 C CA . LEU A 1 103 ? -25.905 -12.150 36.107 1.00 87.94 103 LEU A CA 1
ATOM 773 C C . LEU A 1 103 ? -27.089 -12.869 35.436 1.00 87.94 103 LEU A C 1
ATOM 775 O O . LEU A 1 103 ? -28.218 -12.740 35.903 1.00 87.94 103 LEU A O 1
ATOM 779 N N . GLY A 1 104 ? -26.867 -13.572 34.321 1.00 91.31 104 GLY A N 1
ATOM 780 C CA . GLY A 1 104 ? -27.941 -14.159 33.512 1.00 91.31 104 GLY A CA 1
ATOM 781 C C . GLY A 1 104 ? -28.843 -13.112 32.843 1.00 91.31 104 GLY A C 1
ATOM 782 O O . GLY A 1 104 ? -30.024 -13.362 32.616 1.00 91.31 104 GLY A O 1
ATOM 783 N N . LEU A 1 105 ? -28.308 -11.924 32.553 1.00 91.56 105 LEU A N 1
ATOM 784 C CA . LEU A 1 105 ? -29.040 -10.788 31.992 1.00 91.56 105 LEU A CA 1
ATOM 785 C C . LEU A 1 105 ? -28.521 -10.416 30.601 1.00 91.56 105 LEU A C 1
ATOM 787 O O . LEU A 1 105 ? -27.338 -10.552 30.294 1.00 91.56 105 LEU A O 1
ATOM 791 N N . ASP A 1 106 ? -29.395 -9.844 29.772 1.00 93.00 106 ASP A N 1
ATOM 792 C CA . ASP A 1 106 ? -28.958 -9.207 28.529 1.00 93.00 106 ASP A CA 1
ATOM 793 C C . ASP A 1 106 ? -28.073 -7.981 28.819 1.00 93.00 106 ASP A C 1
ATOM 795 O O . ASP A 1 106 ? -28.320 -7.210 29.754 1.00 93.00 106 ASP A O 1
ATOM 799 N N . ALA A 1 107 ? -27.069 -7.749 27.973 1.00 91.00 107 ALA A N 1
ATOM 800 C CA . ALA A 1 107 ? -26.130 -6.643 28.136 1.00 91.00 107 ALA A CA 1
ATOM 801 C C . ALA A 1 107 ? -26.824 -5.265 28.141 1.00 91.00 107 ALA A C 1
ATOM 803 O O . ALA A 1 107 ? -26.346 -4.339 28.798 1.00 91.00 107 ALA A O 1
ATOM 804 N N . ARG A 1 108 ? -27.963 -5.097 27.447 1.00 91.62 108 ARG A N 1
ATOM 805 C CA . ARG A 1 108 ? -28.751 -3.850 27.499 1.00 91.62 108 ARG A CA 1
ATOM 806 C C . ARG A 1 108 ? -29.422 -3.669 28.856 1.00 91.62 108 ARG A C 1
ATOM 808 O O . ARG A 1 108 ? -29.519 -2.542 29.335 1.00 91.62 108 ARG A O 1
ATOM 815 N N . THR A 1 109 ? -29.862 -4.758 29.481 1.00 92.19 109 THR A N 1
ATOM 816 C CA . THR A 1 109 ? -30.438 -4.734 30.831 1.00 92.19 109 THR A CA 1
ATOM 817 C C . THR A 1 109 ? -29.376 -4.367 31.859 1.00 92.19 109 THR A C 1
ATOM 819 O O . THR A 1 109 ? -29.625 -3.508 32.700 1.00 92.19 109 THR A O 1
ATOM 822 N N . VAL A 1 110 ? -28.171 -4.933 31.744 1.00 91.69 110 VAL A N 1
ATOM 823 C CA . VAL A 1 110 ? -27.024 -4.557 32.587 1.00 91.69 110 VAL A CA 1
ATOM 824 C C . VAL A 1 110 ? -26.686 -3.073 32.433 1.00 91.69 110 VAL A C 1
ATOM 826 O O . VAL A 1 110 ? -26.519 -2.380 33.434 1.00 91.69 110 VAL A O 1
ATOM 829 N N . LYS A 1 111 ? -26.675 -2.549 31.197 1.00 90.69 111 LYS A N 1
ATOM 830 C CA . LYS A 1 111 ? -26.471 -1.113 30.945 1.00 90.69 111 LYS A CA 1
ATOM 831 C C . LYS A 1 111 ? -27.492 -0.239 31.658 1.00 90.69 111 LYS A C 1
ATOM 833 O O . LYS A 1 111 ? -27.095 0.632 32.425 1.00 90.69 111 LYS A O 1
ATOM 838 N N . LYS A 1 112 ? -28.784 -0.532 31.484 1.00 94.00 112 LYS A N 1
ATOM 839 C CA . LYS A 1 112 ? -29.869 0.201 32.153 1.00 94.00 112 LYS A CA 1
ATOM 840 C C . LYS A 1 112 ? -29.762 0.136 33.676 1.00 94.00 112 LYS A C 1
ATOM 842 O O . LYS A 1 112 ? -30.029 1.128 34.342 1.00 94.00 112 LYS A O 1
ATOM 847 N N . LYS A 1 113 ? -29.376 -1.014 34.235 1.00 90.44 113 LYS A N 1
ATOM 848 C CA . LYS A 1 113 ? -29.166 -1.170 35.682 1.00 90.44 113 LYS A CA 1
ATOM 849 C C . LYS A 1 113 ? -27.979 -0.342 36.183 1.00 90.44 113 LYS A C 1
ATOM 851 O O . LYS A 1 113 ? -28.094 0.288 37.226 1.00 90.44 113 LYS A O 1
ATOM 856 N N . GLY A 1 114 ? -26.882 -0.278 35.426 1.00 90.81 114 GLY A N 1
ATOM 857 C CA . GLY A 1 114 ? -25.760 0.617 35.732 1.00 90.81 114 GLY A CA 1
ATOM 858 C C . GLY A 1 114 ? -26.140 2.099 35.663 1.00 90.81 114 GLY A C 1
ATOM 859 O O . GLY A 1 114 ? -25.834 2.846 36.581 1.00 90.81 114 GLY A O 1
ATOM 860 N N . GLU A 1 115 ? -26.879 2.517 34.631 1.00 90.31 115 GLU A N 1
ATOM 861 C CA . GLU A 1 115 ? -27.392 3.895 34.498 1.00 90.31 115 GLU A CA 1
ATOM 862 C C . GLU A 1 115 ? -28.324 4.293 35.653 1.00 90.31 115 GLU A C 1
ATOM 864 O O . GLU A 1 115 ? -28.346 5.450 36.066 1.00 90.31 115 GLU A O 1
ATOM 869 N N . ARG A 1 116 ? -29.076 3.330 36.198 1.00 91.44 116 ARG A N 1
ATOM 870 C CA . ARG A 1 116 ? -29.947 3.508 37.371 1.00 91.44 116 ARG A CA 1
ATOM 871 C C . ARG A 1 116 ? -29.207 3.446 38.710 1.00 91.44 116 ARG A C 1
ATOM 873 O O . ARG A 1 116 ? -29.832 3.676 39.739 1.00 91.44 116 ARG A O 1
ATOM 880 N N . GLY A 1 117 ? -27.915 3.113 38.715 1.00 88.38 117 GLY A N 1
ATOM 881 C CA . GLY A 1 117 ? -27.120 2.938 39.934 1.00 88.38 117 GLY A CA 1
ATOM 882 C C . GLY A 1 117 ? -27.392 1.638 40.700 1.00 88.38 117 GLY A C 1
ATOM 883 O O . GLY A 1 117 ? -26.955 1.505 41.837 1.00 88.38 117 GLY A O 1
ATOM 884 N N . GLU A 1 118 ? -28.088 0.668 40.097 1.00 89.50 118 GLU A N 1
ATOM 885 C CA . GLU A 1 118 ? -28.360 -0.648 40.703 1.00 89.50 118 GLU A CA 1
ATOM 886 C C . GLU A 1 118 ? -27.134 -1.579 40.670 1.00 89.50 118 GLU A C 1
ATOM 888 O O . GLU A 1 118 ? -27.070 -2.551 41.417 1.00 89.50 118 GLU A O 1
ATOM 893 N N . ILE A 1 119 ? -26.176 -1.311 39.778 1.00 89.94 119 ILE A N 1
ATOM 894 C CA . ILE A 1 119 ? -24.904 -2.031 39.660 1.00 89.94 119 ILE A CA 1
ATOM 895 C C . ILE A 1 119 ? -23.788 -0.996 39.730 1.00 89.94 119 ILE A C 1
ATOM 897 O O . ILE A 1 119 ? -23.874 0.051 39.087 1.00 89.94 119 ILE A O 1
ATOM 901 N N . ARG A 1 120 ? -22.724 -1.292 40.480 1.00 90.44 120 ARG A N 1
ATOM 902 C CA . ARG A 1 120 ? -21.557 -0.411 40.574 1.00 90.44 120 ARG A CA 1
ATOM 903 C C . ARG A 1 120 ? -20.855 -0.331 39.220 1.00 90.44 120 ARG A C 1
ATOM 905 O O . ARG A 1 120 ? -20.590 -1.349 38.583 1.00 90.44 120 ARG A O 1
ATOM 912 N N . THR A 1 121 ? -20.531 0.881 38.783 1.00 91.00 121 THR A N 1
ATOM 913 C CA . THR A 1 121 ? -19.882 1.123 37.488 1.00 91.00 121 THR A CA 1
ATOM 914 C C . THR A 1 121 ? -18.617 1.956 37.627 1.00 91.00 121 THR A C 1
ATOM 916 O O . THR A 1 121 ? -18.574 2.892 38.421 1.00 91.00 121 THR A O 1
ATOM 919 N N . ALA A 1 122 ? -17.619 1.668 36.795 1.00 87.81 122 ALA A N 1
ATOM 920 C CA . ALA A 1 122 ? -16.414 2.469 36.629 1.00 87.81 122 ALA A CA 1
ATOM 921 C C . ALA A 1 122 ? -16.318 2.974 35.185 1.00 87.81 122 ALA A C 1
ATOM 923 O O . ALA A 1 122 ? -16.336 2.185 34.239 1.00 87.81 122 ALA A O 1
ATOM 924 N N . THR A 1 123 ? -16.190 4.287 35.006 1.00 86.62 123 THR A N 1
ATOM 925 C CA . THR A 1 123 ? -16.049 4.899 33.680 1.00 86.62 123 THR A CA 1
ATOM 926 C C . THR A 1 123 ? -14.584 5.189 33.395 1.00 86.62 123 THR A C 1
ATOM 928 O O . THR A 1 123 ? -13.964 6.015 34.062 1.00 86.62 123 THR A O 1
ATOM 931 N N . ILE A 1 124 ? -14.032 4.536 32.374 1.00 82.06 124 ILE A N 1
ATOM 932 C CA . ILE A 1 124 ? -12.699 4.840 31.860 1.00 82.06 124 ILE A CA 1
ATOM 933 C C . ILE A 1 124 ? -12.845 5.847 30.730 1.00 82.06 124 ILE A C 1
ATOM 935 O O . ILE A 1 124 ? -13.386 5.534 29.663 1.00 82.06 124 ILE A O 1
ATOM 939 N N . LYS A 1 125 ? -12.317 7.048 30.964 1.00 77.94 125 LYS A N 1
ATOM 940 C CA . LYS A 1 125 ? -12.232 8.084 29.940 1.00 77.94 125 LYS A CA 1
ATOM 941 C C . LYS A 1 125 ? -11.229 7.667 28.879 1.00 77.94 125 LYS A C 1
ATOM 943 O O . LYS A 1 125 ? -10.065 7.399 29.181 1.00 77.94 125 LYS A O 1
ATOM 948 N N . SER A 1 126 ? -11.677 7.602 27.631 1.00 71.81 126 SER A N 1
ATOM 949 C CA . SER A 1 126 ? -10.776 7.355 26.511 1.00 71.81 126 SER A CA 1
ATOM 950 C C . SER A 1 126 ? -10.306 8.677 25.920 1.00 71.81 126 SER A C 1
ATOM 952 O O . SER A 1 126 ? -11.106 9.578 25.686 1.00 71.81 126 SER A O 1
ATOM 954 N N . ALA A 1 127 ? -9.020 8.768 25.579 1.00 63.56 127 ALA A N 1
ATOM 955 C CA . ALA A 1 127 ? -8.477 9.910 24.842 1.00 63.56 127 ALA A CA 1
ATOM 956 C C . ALA A 1 127 ? -9.130 10.105 23.454 1.00 63.56 127 ALA A C 1
ATOM 958 O O . ALA A 1 127 ? -8.971 11.159 22.850 1.00 63.56 127 ALA A O 1
ATOM 959 N N . SER A 1 128 ? -9.855 9.101 22.937 1.00 67.88 128 SER A N 1
ATOM 960 C CA . SER A 1 128 ? -10.607 9.172 21.677 1.00 67.88 128 SER A CA 1
ATOM 961 C C . SER A 1 128 ? -12.057 9.658 21.829 1.00 67.88 128 SER A C 1
ATOM 963 O O . SER A 1 128 ? -12.794 9.640 20.847 1.00 67.88 128 SER A O 1
ATOM 965 N N . GLY A 1 129 ? -12.479 10.073 23.030 1.00 63.91 129 GLY A N 1
ATOM 966 C CA . GLY A 1 129 ? -13.809 10.647 23.285 1.00 63.91 129 GLY A CA 1
ATOM 967 C C . GLY A 1 129 ? -14.937 9.630 23.488 1.00 63.91 129 GLY A C 1
ATOM 968 O O . GLY A 1 129 ? -16.060 10.021 23.782 1.00 63.91 129 GLY A O 1
ATOM 969 N N . ASN A 1 130 ? -14.649 8.330 23.373 1.00 73.81 130 ASN A N 1
ATOM 970 C CA . ASN A 1 130 ? -15.605 7.271 23.689 1.00 73.81 130 ASN A CA 1
ATOM 971 C C . ASN A 1 130 ? -15.335 6.719 25.087 1.00 73.81 130 ASN A C 1
ATOM 973 O O . ASN A 1 130 ? -14.518 5.806 25.258 1.00 73.81 130 ASN A O 1
ATOM 977 N N . ASP A 1 131 ? -16.027 7.275 26.076 1.00 80.50 131 ASP A N 1
ATOM 978 C CA . ASP A 1 131 ? -15.995 6.779 27.447 1.00 80.50 131 ASP A CA 1
ATOM 979 C C . ASP A 1 131 ? -16.509 5.337 27.502 1.00 80.50 131 ASP A C 1
ATOM 981 O O . ASP A 1 131 ? -17.533 4.981 26.910 1.00 80.50 131 ASP A O 1
ATOM 985 N N . ARG A 1 132 ? -15.764 4.476 28.197 1.00 82.94 132 ARG A N 1
ATOM 986 C CA . ARG A 1 132 ? -16.121 3.066 28.366 1.00 82.94 132 ARG A CA 1
ATOM 987 C C . ARG A 1 132 ? -16.557 2.824 29.797 1.00 82.94 132 ARG A C 1
ATOM 989 O O . ARG A 1 132 ? -15.792 3.073 30.723 1.00 82.94 132 ARG A O 1
ATOM 996 N N . VAL A 1 133 ? -17.767 2.303 29.958 1.00 87.00 133 VAL A N 1
ATOM 997 C CA . VAL A 1 133 ? -18.318 1.913 31.257 1.00 87.00 133 VAL A CA 1
ATOM 998 C C . VAL A 1 133 ? -18.036 0.433 31.502 1.00 87.00 133 VAL A C 1
ATOM 1000 O O . VAL A 1 133 ? -18.378 -0.419 30.677 1.00 87.00 133 VAL A O 1
ATOM 1003 N N . PHE A 1 134 ? -17.419 0.149 32.640 1.00 89.31 134 PHE A N 1
ATOM 1004 C CA . PHE A 1 134 ? -17.184 -1.183 33.182 1.00 89.31 134 PHE A CA 1
ATOM 1005 C C . PHE A 1 134 ? -18.058 -1.395 34.417 1.00 89.31 134 PHE A C 1
ATOM 1007 O O . PHE A 1 134 ? -18.410 -0.438 35.104 1.00 89.31 134 PHE A O 1
ATOM 1014 N N . TYR A 1 135 ? -18.414 -2.644 34.686 1.00 91.06 135 TYR A N 1
ATOM 1015 C CA . TYR A 1 135 ? -19.329 -3.044 35.749 1.00 91.06 135 TYR A CA 1
ATOM 1016 C C . TYR A 1 135 ? -18.545 -3.809 36.808 1.00 91.06 135 TYR A C 1
ATOM 1018 O O . TYR A 1 135 ? -17.734 -4.675 36.479 1.00 91.06 135 TYR A O 1
ATOM 1026 N N . ILE A 1 136 ? -18.776 -3.462 38.067 1.00 89.94 136 ILE A N 1
ATOM 1027 C CA . ILE A 1 136 ? -18.173 -4.099 39.233 1.00 89.94 136 ILE A CA 1
ATOM 1028 C C . ILE A 1 136 ? -19.278 -4.928 39.873 1.00 89.94 136 ILE A C 1
ATOM 1030 O O . ILE A 1 136 ? -20.300 -4.383 40.295 1.00 89.94 136 ILE A O 1
ATOM 1034 N N . LEU A 1 137 ? -19.093 -6.243 39.858 1.00 85.62 137 LEU A N 1
ATOM 1035 C CA . LEU A 1 137 ? -19.978 -7.192 40.518 1.00 85.62 137 LEU A CA 1
ATOM 1036 C C . LEU A 1 137 ? -19.280 -7.609 41.813 1.00 85.62 137 LEU A C 1
ATOM 1038 O O . LEU A 1 137 ? -18.141 -8.070 41.745 1.00 85.62 137 LEU A O 1
ATOM 1042 N N . ASP A 1 138 ? -19.933 -7.363 42.946 1.00 74.31 138 ASP A N 1
ATOM 1043 C CA . ASP A 1 138 ? -19.497 -7.831 44.267 1.00 74.31 138 ASP A CA 1
ATOM 1044 C C . ASP A 1 138 ? -19.955 -9.286 44.498 1.00 74.31 138 ASP A C 1
ATOM 1046 O O . ASP A 1 138 ? -21.010 -9.671 43.932 1.00 74.31 138 ASP A O 1
#

pLDDT: mean 82.47, std 12.61, range [41.97, 95.5]

Sequence (138 aa):
MESPDALDPLTRALIELRVRAVIFGDAKEQLQPYVDAARDAGATWKQVAEVEGLANASSAHSTHGPKKKERNELMRLRQAAARRGGPKEPPPGISAVEAGKILGLDARTVKKKGERGEIRTATIKSASGNDRVFYILD